Protein AF-A0A959L290-F1 (afdb_monomer_lite)

pLDDT: mean 90.82, std 9.52, range [58.28, 97.75]

Radius of gyration: 13.22 Å; chains: 1; bounding box: 34×28×33 Å

Structure (mmCIF, N/CA/C/O backbone):
data_AF-A0A959L290-F1
#
_entry.id   AF-A0A959L290-F1
#
loop_
_atom_site.group_PDB
_atom_site.id
_atom_site.type_symbol
_atom_site.label_atom_id
_atom_site.label_alt_id
_atom_site.label_comp_id
_atom_site.label_asym_id
_atom_site.label_entity_id
_atom_site.label_seq_id
_atom_site.pdbx_PDB_ins_code
_atom_site.Cartn_x
_atom_site.Cartn_y
_atom_site.Cartn_z
_atom_site.occupancy
_atom_site.B_iso_or_equiv
_atom_site.auth_seq_id
_atom_site.auth_comp_id
_atom_site.auth_asym_id
_atom_site.auth_atom_id
_atom_site.pdbx_PDB_model_num
ATOM 1 N N . PHE A 1 1 ? -1.019 -2.184 10.311 1.00 93.00 1 PHE A N 1
ATOM 2 C CA . PHE A 1 1 ? -0.527 -3.207 9.359 1.00 93.00 1 PHE A CA 1
ATOM 3 C C . PHE A 1 1 ? 0.191 -2.506 8.212 1.00 93.00 1 PHE A C 1
ATOM 5 O O . PHE A 1 1 ? 0.110 -1.284 8.155 1.00 93.00 1 PHE A O 1
ATOM 12 N N . THR A 1 2 ? 0.902 -3.224 7.338 1.00 95.62 2 THR A N 1
ATOM 13 C CA . THR A 1 2 ? 1.696 -2.604 6.267 1.00 95.62 2 THR A CA 1
ATOM 14 C C . THR A 1 2 ? 1.245 -3.004 4.866 1.00 95.62 2 THR A C 1
ATOM 16 O O . THR A 1 2 ? 0.709 -4.095 4.667 1.00 95.62 2 THR A O 1
ATOM 19 N N . THR A 1 3 ? 1.452 -2.120 3.886 1.00 96.25 3 THR A N 1
ATOM 20 C CA . THR A 1 3 ? 1.133 -2.376 2.469 1.00 96.25 3 THR A CA 1
ATOM 21 C C . THR A 1 3 ? 2.216 -1.843 1.544 1.00 96.25 3 THR A C 1
ATOM 23 O O . THR A 1 3 ? 2.881 -0.857 1.844 1.00 96.25 3 THR A O 1
ATOM 26 N N . GLN A 1 4 ? 2.368 -2.460 0.373 1.00 94.88 4 GLN A N 1
ATOM 27 C CA . GLN A 1 4 ? 3.196 -1.909 -0.698 1.00 94.88 4 GLN A CA 1
ATOM 28 C C . GLN A 1 4 ? 2.400 -0.853 -1.476 1.00 94.88 4 GLN A C 1
ATOM 30 O O . GLN A 1 4 ? 1.545 -1.207 -2.292 1.00 94.88 4 GLN A O 1
ATOM 35 N N . GLY A 1 5 ? 2.640 0.419 -1.149 1.00 93.44 5 GLY A N 1
ATOM 36 C CA . GLY A 1 5 ? 1.938 1.583 -1.688 1.00 93.44 5 GLY A CA 1
ATOM 37 C C . GLY A 1 5 ? 2.694 2.284 -2.818 1.00 93.44 5 GLY A C 1
ATOM 38 O O . GLY A 1 5 ? 3.327 1.647 -3.660 1.00 93.44 5 GLY A O 1
ATOM 39 N N . GLU A 1 6 ? 2.609 3.613 -2.848 1.00 93.44 6 GLU A N 1
ATOM 40 C CA . GLU A 1 6 ? 3.071 4.441 -3.972 1.00 93.44 6 GLU A CA 1
ATOM 41 C C . GLU A 1 6 ? 4.587 4.377 -4.209 1.00 93.44 6 GLU A C 1
ATOM 43 O O . GLU A 1 6 ? 5.025 4.399 -5.358 1.00 93.44 6 GLU A O 1
ATOM 48 N N . THR A 1 7 ? 5.390 4.179 -3.161 1.00 93.88 7 THR A N 1
ATOM 49 C CA . THR A 1 7 ? 6.856 4.037 -3.263 1.00 93.88 7 THR A CA 1
ATOM 50 C C . THR A 1 7 ? 7.300 2.876 -4.155 1.00 93.88 7 THR A C 1
ATOM 52 O O . THR A 1 7 ? 8.399 2.891 -4.709 1.00 93.88 7 THR A O 1
ATOM 55 N N . PHE A 1 8 ? 6.445 1.868 -4.349 1.00 92.75 8 PHE A N 1
ATOM 56 C CA . PHE A 1 8 ? 6.738 0.712 -5.195 1.00 92.75 8 PHE A CA 1
ATOM 57 C C . PHE A 1 8 ? 6.434 0.950 -6.677 1.00 92.75 8 PHE A C 1
ATOM 59 O O . PHE A 1 8 ? 6.783 0.103 -7.500 1.00 92.75 8 PHE A O 1
ATOM 66 N N . LEU A 1 9 ? 5.849 2.094 -7.057 1.00 91.94 9 LEU A N 1
ATOM 67 C CA . LEU A 1 9 ? 5.576 2.420 -8.463 1.00 91.94 9 LEU A CA 1
ATOM 68 C C . LEU A 1 9 ? 6.837 2.329 -9.331 1.00 91.94 9 LEU A C 1
ATOM 70 O O . LEU A 1 9 ? 6.752 1.904 -10.482 1.00 91.94 9 LEU A O 1
ATOM 74 N N . ASN A 1 10 ? 8.004 2.659 -8.777 1.00 90.69 10 ASN A N 1
ATOM 75 C CA . ASN A 1 10 ? 9.276 2.653 -9.500 1.00 90.69 10 ASN A CA 1
ATOM 76 C C . ASN A 1 10 ? 9.736 1.252 -9.930 1.00 90.69 10 ASN A C 1
ATOM 78 O O . ASN A 1 10 ? 10.494 1.138 -10.889 1.00 90.69 10 ASN A O 1
ATOM 82 N N . ILE A 1 11 ? 9.254 0.189 -9.276 1.00 90.88 11 ILE A N 1
ATOM 83 C CA . ILE A 1 11 ? 9.556 -1.198 -9.664 1.00 90.88 11 ILE A CA 1
ATOM 84 C C . ILE A 1 11 ? 8.447 -1.854 -10.487 1.00 90.88 11 ILE A C 1
ATOM 86 O O . ILE A 1 11 ? 8.576 -3.024 -10.858 1.00 90.88 11 ILE A O 1
ATOM 90 N N . LEU A 1 12 ? 7.344 -1.145 -10.734 1.00 91.94 12 LEU A N 1
ATOM 91 C CA . LEU A 1 12 ? 6.254 -1.620 -11.575 1.00 91.94 12 LEU A CA 1
ATOM 92 C C . LEU A 1 12 ? 6.582 -1.420 -13.056 1.00 91.94 12 LEU A C 1
ATOM 94 O O . LEU A 1 12 ? 7.185 -0.424 -13.453 1.00 91.94 12 LEU A O 1
ATOM 98 N N . THR A 1 13 ? 6.137 -2.358 -13.885 1.00 93.62 13 THR A N 1
ATOM 99 C CA . THR A 1 13 ? 6.087 -2.175 -15.339 1.00 93.62 13 THR A CA 1
ATOM 100 C C . THR A 1 13 ? 5.058 -1.099 -15.702 1.00 93.62 13 THR A C 1
ATOM 102 O O . THR A 1 13 ? 4.156 -0.796 -14.921 1.00 93.62 13 THR A O 1
ATOM 105 N N . GLU A 1 14 ? 5.127 -0.535 -16.908 1.00 95.12 14 GLU A N 1
ATOM 106 C CA . GLU A 1 14 ? 4.164 0.492 -17.344 1.00 95.12 14 GLU A CA 1
ATOM 107 C C . GLU A 1 14 ? 2.709 -0.007 -17.353 1.00 95.12 14 GLU A C 1
ATOM 109 O O . GLU A 1 14 ? 1.779 0.730 -17.004 1.00 95.12 14 GLU A O 1
ATOM 114 N N . HIS A 1 15 ? 2.504 -1.287 -17.675 1.00 93.50 15 HIS A N 1
ATOM 115 C CA . HIS A 1 15 ? 1.188 -1.916 -17.589 1.00 93.50 15 HIS A CA 1
ATOM 116 C C . HIS A 1 15 ? 0.675 -1.948 -16.141 1.00 93.50 15 HIS A C 1
ATOM 118 O O . HIS A 1 15 ? -0.444 -1.521 -15.854 1.00 93.50 15 HIS A O 1
ATOM 124 N N . GLU A 1 16 ? 1.515 -2.381 -15.204 1.00 94.94 16 GLU A N 1
ATOM 125 C CA . GLU A 1 16 ? 1.178 -2.444 -13.780 1.00 94.94 16 GLU A CA 1
ATOM 126 C C . GLU A 1 16 ? 0.960 -1.056 -13.172 1.00 94.94 16 GLU A C 1
ATOM 128 O O . GLU A 1 16 ? -0.007 -0.853 -12.437 1.00 94.94 16 GLU A O 1
ATOM 133 N N . LYS A 1 17 ? 1.788 -0.067 -13.529 1.00 95.88 17 LYS A N 1
ATOM 134 C CA . LYS A 1 17 ? 1.572 1.335 -13.141 1.00 95.88 17 LYS A CA 1
ATOM 135 C C . LYS A 1 17 ? 0.203 1.823 -13.601 1.00 95.88 17 LYS A C 1
ATOM 137 O O . LYS A 1 17 ? -0.476 2.529 -12.857 1.00 95.88 17 LYS A O 1
ATOM 142 N N . THR A 1 18 ? -0.220 1.446 -14.806 1.00 96.00 18 THR A N 1
ATOM 143 C CA . THR A 1 18 ? -1.539 1.812 -15.337 1.00 96.00 18 THR A CA 1
ATOM 144 C C . THR A 1 18 ? -2.664 1.207 -14.497 1.00 96.00 18 THR A C 1
ATOM 146 O O . THR A 1 18 ? -3.578 1.930 -14.095 1.00 96.00 18 THR A O 1
ATOM 149 N N . LEU A 1 19 ? -2.579 -0.082 -14.156 1.00 95.06 19 LEU A N 1
ATOM 150 C CA . LEU A 1 19 ? -3.548 -0.746 -13.273 1.00 95.06 19 LEU A CA 1
ATOM 151 C C . LEU A 1 19 ? -3.592 -0.106 -11.876 1.00 95.06 19 LEU A C 1
ATOM 153 O O . LEU A 1 19 ? -4.674 0.200 -11.365 1.00 95.06 19 LEU A O 1
ATOM 157 N N . PHE A 1 20 ? -2.426 0.177 -11.293 1.00 96.06 20 PHE A N 1
ATOM 158 C CA . PHE A 1 20 ? -2.316 0.836 -9.992 1.00 96.06 20 PHE A CA 1
ATOM 159 C C . PHE A 1 20 ? -2.962 2.231 -10.011 1.00 96.06 20 PHE A C 1
ATOM 161 O O . PHE A 1 20 ? -3.757 2.578 -9.131 1.00 96.06 20 PHE A O 1
ATOM 168 N N . LYS A 1 21 ? -2.692 3.030 -11.055 1.00 94.06 21 LYS A N 1
ATOM 169 C CA . LYS A 1 21 ? -3.288 4.365 -11.252 1.00 94.06 21 LYS A CA 1
ATOM 170 C C . LYS A 1 21 ? -4.809 4.311 -11.418 1.00 94.06 21 LYS A C 1
ATOM 172 O O . LYS A 1 21 ? -5.495 5.212 -10.939 1.00 94.06 21 LYS A O 1
ATOM 177 N N . GLN A 1 22 ? -5.348 3.227 -11.983 1.00 95.44 22 GLN A N 1
ATOM 178 C CA . GLN A 1 22 ? -6.792 2.947 -12.029 1.00 95.44 22 GLN A CA 1
ATOM 179 C C . GLN A 1 22 ? -7.391 2.538 -10.671 1.00 95.44 22 GLN A C 1
ATOM 181 O O . GLN A 1 22 ? -8.560 2.158 -10.604 1.00 95.44 22 GLN A O 1
ATOM 186 N N . LYS A 1 23 ? -6.617 2.621 -9.581 1.00 94.81 23 LYS A N 1
ATOM 187 C CA . LYS A 1 23 ? -7.038 2.277 -8.216 1.00 94.81 23 LYS A CA 1
ATOM 188 C C . LYS A 1 23 ? -7.420 0.798 -8.074 1.00 94.81 23 LYS A C 1
ATOM 190 O O . LYS A 1 23 ? -8.243 0.446 -7.229 1.00 94.81 23 LYS A O 1
ATOM 195 N N . LYS A 1 24 ? -6.800 -0.062 -8.889 1.00 93.56 24 LYS A N 1
ATOM 196 C CA . LYS A 1 24 ? -6.896 -1.522 -8.802 1.00 93.56 24 LYS A CA 1
ATOM 197 C C . LYS A 1 24 ? -5.613 -2.086 -8.182 1.00 93.56 24 LYS A C 1
ATOM 199 O O . LYS A 1 24 ? -4.535 -1.579 -8.496 1.00 93.56 24 LYS A O 1
ATOM 204 N N . PRO A 1 25 ? -5.703 -3.110 -7.318 1.00 94.12 25 PRO A N 1
ATOM 205 C CA . PRO A 1 25 ? -4.518 -3.784 -6.815 1.00 94.12 25 PRO A CA 1
ATOM 206 C C . PRO A 1 25 ? -3.795 -4.475 -7.974 1.00 94.12 25 PRO A C 1
ATOM 208 O O . PRO A 1 25 ? -4.430 -5.014 -8.884 1.00 94.12 25 PRO A O 1
ATOM 211 N N . VAL A 1 26 ? -2.468 -4.453 -7.936 1.00 94.88 26 VAL A N 1
ATOM 212 C CA . VAL A 1 26 ? -1.619 -5.148 -8.906 1.00 94.88 26 VAL A CA 1
ATOM 213 C C . VAL A 1 26 ? -1.109 -6.414 -8.249 1.00 94.88 26 VAL A C 1
ATOM 215 O O . VAL A 1 26 ? -0.372 -6.333 -7.270 1.00 94.88 26 VAL A O 1
ATOM 218 N N . VAL A 1 27 ? -1.490 -7.570 -8.784 1.00 92.12 27 VAL A N 1
ATOM 219 C CA . VAL A 1 27 ? -1.053 -8.876 -8.285 1.00 92.12 27 VAL A CA 1
ATOM 220 C C . VAL A 1 27 ? 0.055 -9.397 -9.191 1.00 92.12 27 VAL A C 1
ATOM 222 O O . VAL A 1 27 ? -0.178 -9.632 -10.376 1.00 92.12 27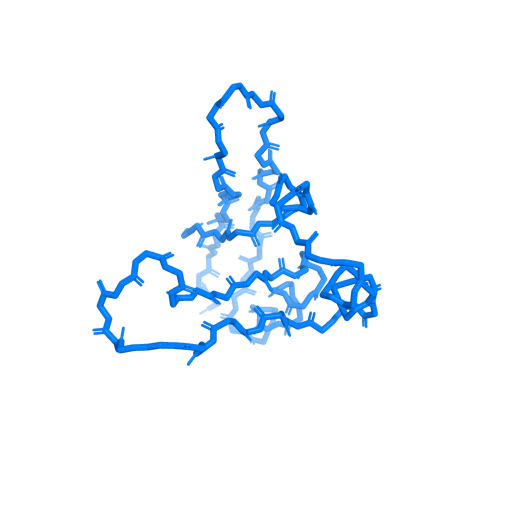 VAL A O 1
ATOM 225 N N . ARG A 1 28 ? 1.250 -9.604 -8.633 1.00 89.81 28 ARG A N 1
ATOM 226 C CA . ARG A 1 28 ? 2.316 -10.377 -9.274 1.00 89.81 28 ARG A CA 1
ATOM 227 C C . ARG A 1 28 ? 2.262 -11.802 -8.760 1.00 89.81 28 ARG A C 1
ATOM 229 O O . ARG A 1 28 ? 2.571 -12.063 -7.602 1.00 89.81 28 ARG A O 1
ATOM 236 N N . ASN A 1 29 ? 1.886 -12.710 -9.645 1.00 82.38 29 ASN A N 1
ATOM 237 C CA . ASN A 1 29 ? 1.752 -14.140 -9.379 1.00 82.38 29 ASN A CA 1
ATOM 238 C C . ASN A 1 29 ? 2.614 -14.999 -10.325 1.00 82.38 29 ASN A C 1
ATOM 240 O O . ASN A 1 29 ? 2.375 -16.194 -10.452 1.00 82.38 29 ASN A O 1
ATOM 244 N N . ASN A 1 30 ? 3.589 -14.391 -11.009 1.00 64.56 30 ASN A N 1
ATOM 245 C CA . ASN A 1 30 ? 4.221 -14.953 -12.207 1.00 64.56 30 ASN A CA 1
ATOM 246 C C . ASN A 1 30 ? 5.302 -16.025 -11.965 1.00 64.56 30 ASN A C 1
ATOM 248 O O . ASN A 1 30 ? 6.093 -16.280 -12.863 1.00 64.56 30 ASN A O 1
ATOM 252 N N . ASP A 1 31 ? 5.359 -16.653 -10.790 1.00 60.91 31 ASP A N 1
ATOM 253 C CA . ASP A 1 31 ? 6.264 -17.777 -10.523 1.00 60.91 31 ASP A CA 1
ATOM 254 C C . ASP A 1 31 ? 5.921 -18.466 -9.192 1.00 60.91 31 ASP A C 1
ATOM 256 O O . ASP A 1 31 ? 5.014 -18.028 -8.478 1.00 60.91 31 ASP A O 1
ATOM 260 N N . ARG A 1 32 ? 6.641 -19.553 -8.868 1.00 58.28 32 ARG A N 1
ATOM 261 C CA . ARG A 1 32 ? 6.431 -20.388 -7.666 1.00 58.28 32 ARG A CA 1
ATOM 262 C C . ARG A 1 32 ? 6.150 -19.551 -6.412 1.00 58.28 32 ARG A C 1
ATOM 264 O O . ARG A 1 32 ? 6.914 -18.649 -6.060 1.00 58.28 32 ARG A O 1
ATOM 271 N N . GLU A 1 33 ? 5.084 -19.921 -5.710 1.00 62.38 33 GLU A N 1
ATOM 272 C CA . GLU A 1 33 ? 4.742 -19.380 -4.397 1.00 62.38 33 GLU A CA 1
ATOM 273 C C . GLU A 1 33 ? 5.952 -19.478 -3.445 1.00 62.38 33 GLU A C 1
ATOM 275 O O . GLU A 1 33 ? 6.677 -20.474 -3.438 1.00 62.38 33 GLU A O 1
ATOM 280 N N . GLY A 1 34 ? 6.217 -18.411 -2.686 1.00 65.44 34 GLY A N 1
ATOM 281 C CA . GLY A 1 34 ? 7.376 -18.310 -1.788 1.00 65.44 34 GLY A CA 1
ATOM 282 C C . GLY A 1 34 ? 8.563 -17.503 -2.331 1.00 65.44 34 GLY A C 1
ATOM 283 O O . GLY A 1 34 ? 9.477 -17.186 -1.569 1.00 65.44 34 GLY A O 1
ATOM 284 N N . LEU A 1 35 ? 8.556 -17.099 -3.607 1.00 69.81 35 LEU A N 1
ATOM 285 C CA . LEU A 1 35 ? 9.526 -16.126 -4.117 1.00 69.81 35 LEU A CA 1
ATOM 286 C C . LEU A 1 35 ? 9.097 -14.690 -3.802 1.00 69.81 35 LEU A C 1
ATOM 288 O O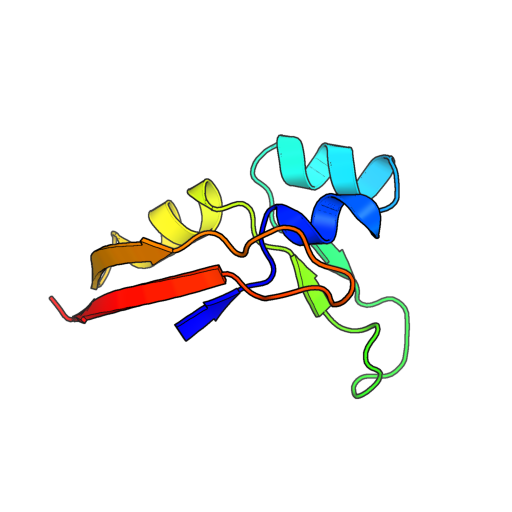 . LEU A 1 35 ? 7.922 -14.341 -3.866 1.00 69.81 35 LEU A O 1
ATOM 292 N N . ARG A 1 36 ? 10.076 -13.813 -3.547 1.00 65.62 36 ARG A N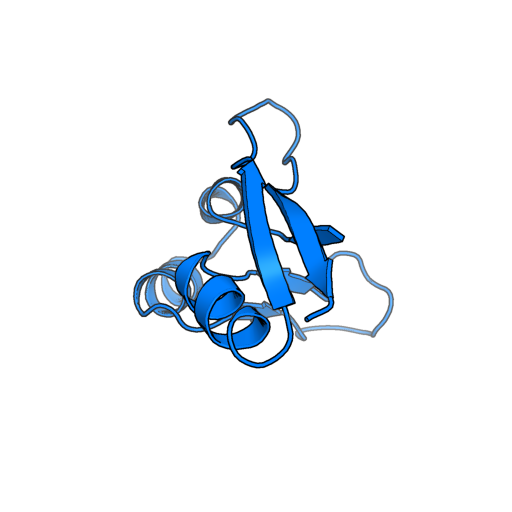 1
ATOM 293 C CA . ARG A 1 36 ? 9.864 -12.383 -3.237 1.00 65.62 36 ARG A CA 1
ATOM 294 C C . ARG A 1 36 ? 9.119 -11.607 -4.339 1.00 65.62 36 ARG A C 1
ATOM 296 O O . ARG A 1 36 ? 8.641 -10.503 -4.095 1.00 65.62 36 ARG A O 1
ATOM 303 N N . ILE A 1 37 ? 9.031 -12.171 -5.543 1.00 70.38 37 ILE A N 1
ATOM 304 C CA . ILE A 1 37 ? 8.279 -11.620 -6.678 1.00 70.38 37 ILE A CA 1
ATOM 305 C C . ILE A 1 37 ? 6.776 -11.926 -6.616 1.00 70.38 37 ILE A C 1
ATOM 307 O O . ILE A 1 37 ? 6.017 -11.287 -7.341 1.00 70.38 37 ILE A O 1
ATOM 311 N N . PHE A 1 38 ? 6.343 -12.840 -5.740 1.00 84.56 38 PHE A N 1
ATOM 312 C CA . PHE A 1 38 ? 4.935 -13.094 -5.456 1.00 84.56 38 PHE A CA 1
ATOM 313 C C . PHE A 1 38 ? 4.427 -12.043 -4.462 1.00 84.56 38 PHE A C 1
ATOM 315 O O . PHE A 1 38 ? 4.679 -12.122 -3.257 1.00 84.56 38 PHE A O 1
ATOM 322 N N . SER A 1 39 ? 3.793 -10.987 -4.968 1.00 88.69 39 SER A N 1
ATOM 323 C CA . SER A 1 39 ? 3.396 -9.841 -4.146 1.00 88.69 39 SER A CA 1
ATOM 324 C C . SER A 1 39 ? 2.224 -9.073 -4.736 1.00 88.69 39 SER A C 1
ATOM 326 O O . SER A 1 39 ? 1.967 -9.136 -5.938 1.00 88.69 39 SER A O 1
ATOM 328 N N . THR A 1 40 ? 1.548 -8.306 -3.884 1.00 92.75 40 THR A N 1
ATOM 329 C CA . THR A 1 40 ? 0.443 -7.439 -4.291 1.00 92.75 40 THR A CA 1
ATOM 330 C C . THR A 1 40 ? 0.734 -5.999 -3.892 1.00 92.75 40 THR A C 1
ATOM 332 O O . THR A 1 40 ? 0.999 -5.702 -2.724 1.00 92.75 40 THR A O 1
ATOM 335 N N . PHE A 1 41 ? 0.624 -5.098 -4.864 1.00 95.00 41 PHE A N 1
ATOM 336 C CA . PHE A 1 41 ? 0.768 -3.657 -4.678 1.00 95.00 41 PHE A CA 1
ATOM 337 C C . PHE A 1 41 ? -0.614 -3.026 -4.590 1.00 95.00 41 PHE A C 1
ATOM 339 O O . PHE A 1 41 ? -1.477 -3.270 -5.440 1.00 95.00 41 PHE A O 1
ATOM 346 N N . HIS A 1 42 ? -0.831 -2.219 -3.559 1.00 96.38 42 HIS A N 1
ATOM 347 C CA . HIS A 1 42 ? -2.158 -1.757 -3.184 1.00 96.38 42 HIS A CA 1
ATOM 348 C C . HIS A 1 42 ? -2.241 -0.232 -3.288 1.00 96.38 42 HIS A C 1
ATOM 350 O O . HIS A 1 42 ? -1.595 0.469 -2.508 1.00 96.38 42 HIS A O 1
ATOM 356 N N . PRO A 1 43 ? -3.063 0.310 -4.204 1.00 96.50 43 PRO A N 1
ATOM 357 C CA . PRO A 1 43 ? -3.365 1.733 -4.208 1.00 96.50 43 PRO A CA 1
ATOM 358 C C . PRO A 1 43 ? -4.012 2.142 -2.879 1.00 96.50 43 PRO A C 1
ATOM 360 O O . PRO A 1 43 ? -4.962 1.470 -2.461 1.00 96.50 43 PRO A O 1
ATOM 363 N N . PRO A 1 44 ? -3.599 3.259 -2.250 1.00 95.81 44 PRO A N 1
ATOM 364 C CA . PRO A 1 44 ? -4.152 3.686 -0.965 1.00 95.81 44 PRO A CA 1
ATOM 365 C C . PRO A 1 44 ? -5.683 3.743 -0.947 1.00 95.81 44 PRO A C 1
ATOM 367 O O . PRO A 1 44 ? -6.312 3.215 -0.039 1.00 95.81 44 PRO A O 1
ATOM 370 N N . LEU A 1 45 ? -6.301 4.257 -2.019 1.00 95.38 45 LEU A N 1
ATOM 371 C CA . LEU A 1 45 ? -7.763 4.334 -2.133 1.00 95.38 45 LEU A CA 1
ATOM 372 C C . LEU A 1 45 ? -8.450 2.959 -2.100 1.00 95.38 45 LEU A C 1
ATOM 374 O O . LEU A 1 45 ? -9.567 2.841 -1.596 1.00 95.38 45 LEU A O 1
ATOM 378 N N . TRP A 1 46 ? -7.813 1.926 -2.653 1.00 96.44 46 TRP A N 1
ATOM 379 C CA . TRP A 1 46 ? -8.355 0.570 -2.614 1.00 96.44 46 TRP A CA 1
ATOM 380 C C . TRP 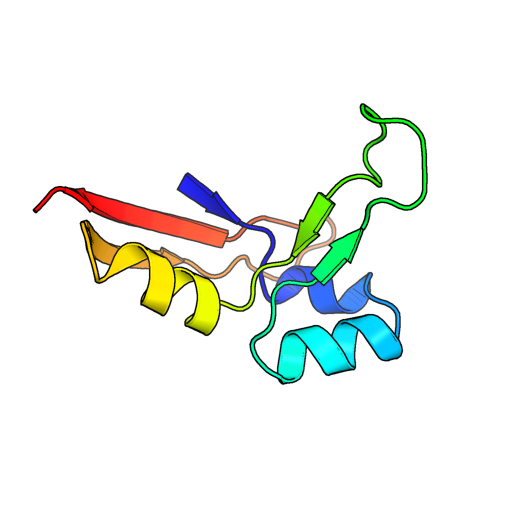A 1 46 ? -8.350 0.031 -1.178 1.00 96.44 46 TRP A C 1
ATOM 382 O O . TRP A 1 46 ? -9.366 -0.490 -0.720 1.00 96.44 46 TRP A O 1
ATOM 392 N N . ILE A 1 47 ? -7.2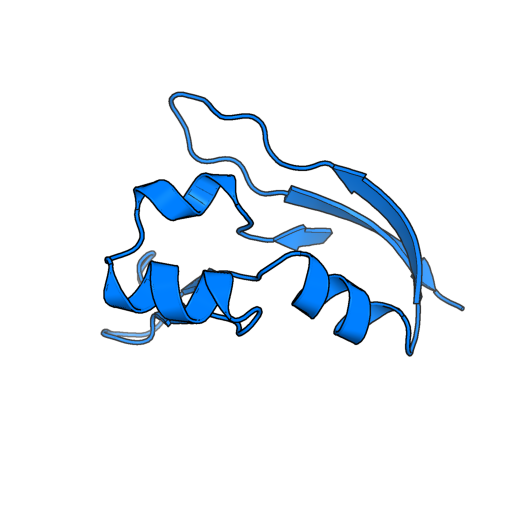52 0.249 -0.444 1.00 96.25 47 ILE A N 1
ATOM 393 C CA . ILE A 1 47 ? -7.129 -0.130 0.970 1.00 96.25 47 ILE A CA 1
ATOM 394 C C . ILE A 1 47 ? -8.134 0.634 1.830 1.00 96.25 47 ILE A C 1
ATOM 396 O O . ILE A 1 47 ? -8.852 0.017 2.614 1.00 96.25 47 ILE A O 1
ATOM 400 N N . THR A 1 48 ? -8.267 1.948 1.635 1.00 96.19 48 THR A N 1
ATOM 401 C CA . THR A 1 48 ? -9.263 2.758 2.345 1.00 96.19 48 THR A CA 1
ATOM 402 C C . THR A 1 48 ? -10.666 2.171 2.187 1.00 96.19 48 THR A C 1
ATOM 404 O O . THR A 1 48 ? -11.343 1.944 3.184 1.00 96.19 48 THR A O 1
ATOM 407 N N . ARG A 1 49 ? -11.083 1.852 0.953 1.00 95.44 49 ARG A N 1
ATOM 408 C CA . ARG A 1 49 ? -12.407 1.265 0.669 1.00 95.44 49 ARG A CA 1
ATOM 409 C C . ARG A 1 49 ? -12.604 -0.119 1.289 1.00 95.44 49 ARG A C 1
ATOM 411 O O . ARG A 1 49 ? -13.721 -0.452 1.671 1.00 95.44 49 ARG A O 1
ATOM 418 N N . LEU A 1 50 ? -11.548 -0.927 1.366 1.00 94.50 50 LEU A N 1
ATOM 419 C CA . LEU A 1 50 ? -11.601 -2.239 2.010 1.00 94.50 50 LEU A CA 1
ATOM 420 C C . LEU A 1 50 ? -11.824 -2.104 3.525 1.00 94.50 50 LEU A C 1
ATOM 422 O O . LEU A 1 50 ? -12.655 -2.811 4.098 1.00 94.50 50 LEU A O 1
ATOM 426 N N . LEU A 1 51 ? -11.088 -1.196 4.169 1.00 95.75 51 LEU A N 1
ATOM 427 C CA . LEU A 1 51 ? -11.067 -1.061 5.626 1.00 95.75 51 LEU A CA 1
ATOM 428 C C . LEU A 1 51 ? -12.310 -0.379 6.186 1.00 95.75 51 LEU A C 1
ATOM 430 O O . LEU A 1 51 ? -12.799 -0.803 7.233 1.00 95.75 51 LEU A O 1
ATOM 434 N N . THR A 1 52 ? -12.837 0.645 5.508 1.00 94.94 52 THR A N 1
ATOM 435 C CA . THR A 1 52 ? -13.934 1.481 6.030 1.00 94.94 52 THR A CA 1
ATOM 436 C C . THR A 1 52 ? -15.213 0.704 6.333 1.00 94.94 52 THR A C 1
ATOM 438 O O . THR A 1 52 ? -16.053 1.192 7.091 1.00 94.94 52 THR A O 1
ATOM 441 N N . ASN A 1 53 ? -15.363 -0.516 5.815 1.00 93.38 53 ASN A N 1
ATOM 442 C CA . ASN A 1 53 ? -16.474 -1.403 6.152 1.00 93.38 53 ASN A CA 1
ATOM 443 C C . ASN A 1 53 ? -16.430 -1.843 7.627 1.00 93.38 53 ASN A C 1
ATOM 445 O O . ASN A 1 53 ? -17.447 -1.783 8.318 1.00 93.38 53 ASN A O 1
ATOM 449 N N . HIS A 1 54 ? -15.251 -2.192 8.147 1.00 95.62 54 HIS A N 1
ATOM 450 C CA . HIS A 1 54 ? -15.099 -2.853 9.454 1.00 95.62 54 HIS A CA 1
ATOM 451 C C . HIS A 1 54 ? -14.212 -2.098 10.450 1.00 95.62 54 HIS A C 1
ATOM 453 O O . HIS A 1 54 ? -14.236 -2.393 11.644 1.00 95.62 54 HIS A O 1
ATOM 459 N N . PHE A 1 55 ? -13.445 -1.122 9.974 1.00 97.75 55 PHE A N 1
ATOM 460 C CA . PHE A 1 55 ? -12.460 -0.397 10.760 1.00 97.75 55 PHE A CA 1
ATOM 461 C C . PHE A 1 55 ? -12.624 1.112 10.595 1.00 97.75 55 PHE A C 1
ATOM 463 O O . PHE A 1 55 ? -13.097 1.604 9.567 1.00 97.75 55 PHE A O 1
ATOM 470 N N . GLU A 1 56 ? -12.207 1.838 11.622 1.00 97.44 56 GLU A N 1
ATOM 471 C CA . GLU A 1 56 ? -11.891 3.258 11.563 1.00 97.44 56 GLU A CA 1
ATOM 472 C C . GLU A 1 56 ? -10.399 3.403 11.233 1.00 97.44 56 GLU A C 1
ATOM 474 O O . GLU A 1 56 ? -9.551 2.754 11.853 1.00 97.44 56 GLU A O 1
ATOM 479 N N . ILE A 1 57 ? -10.073 4.223 10.235 1.00 97.12 57 ILE A N 1
ATOM 480 C CA . ILE A 1 57 ? -8.686 4.516 9.865 1.00 97.12 57 ILE A CA 1
ATOM 481 C C . ILE A 1 57 ? -8.237 5.705 10.707 1.00 97.12 57 ILE A C 1
ATOM 483 O O . ILE A 1 57 ? -8.743 6.807 10.516 1.00 97.12 57 ILE A O 1
ATOM 487 N N . LEU A 1 58 ? -7.312 5.467 11.637 1.00 97.44 58 LEU A N 1
ATOM 488 C CA . LEU A 1 58 ? -6.757 6.512 12.498 1.00 97.44 58 LEU A CA 1
ATOM 489 C C . LEU A 1 58 ? -5.624 7.255 11.789 1.00 97.44 58 LEU A C 1
ATOM 491 O O . LEU A 1 58 ? -5.529 8.473 11.884 1.00 97.44 58 LEU A O 1
ATOM 495 N N . GLU A 1 59 ? -4.776 6.517 11.068 1.00 97.44 59 GLU A N 1
ATOM 496 C CA . GLU A 1 59 ? -3.619 7.082 10.380 1.00 97.44 59 GLU A CA 1
ATOM 497 C C . GLU A 1 59 ? -3.194 6.209 9.191 1.00 97.44 59 GLU A C 1
ATOM 499 O O . GLU A 1 59 ? -3.219 4.975 9.261 1.00 97.44 59 GLU A O 1
ATOM 504 N N . HIS A 1 60 ? -2.769 6.855 8.104 1.00 97.25 60 HIS A N 1
ATOM 505 C CA . HIS A 1 60 ? -2.055 6.233 6.989 1.00 97.25 60 HIS A CA 1
ATOM 506 C C . HIS A 1 60 ? -0.747 6.989 6.774 1.00 97.25 60 HIS A C 1
ATOM 508 O O . HIS A 1 60 ? -0.745 8.134 6.328 1.00 97.25 60 HIS A O 1
ATOM 514 N N . GLN A 1 61 ? 0.362 6.341 7.111 1.00 96.31 61 GLN A N 1
ATOM 515 C CA . GLN A 1 61 ? 1.706 6.858 6.901 1.00 96.31 61 GLN A CA 1
ATOM 516 C C . GLN A 1 61 ? 2.226 6.300 5.579 1.00 96.31 61 GLN A C 1
ATOM 518 O O . GLN A 1 61 ? 2.520 5.104 5.469 1.00 96.31 61 GLN A O 1
ATOM 523 N N . VAL A 1 62 ? 2.309 7.163 4.570 1.00 94.19 62 VAL A N 1
ATOM 524 C CA . VAL A 1 62 ? 2.911 6.814 3.281 1.00 94.19 62 VAL A CA 1
ATOM 525 C C . VAL A 1 62 ? 4.408 6.625 3.484 1.00 94.19 62 VAL A C 1
ATOM 527 O O . VAL A 1 62 ? 5.062 7.444 4.135 1.00 94.19 62 VAL A O 1
ATOM 530 N N . ALA A 1 63 ? 4.951 5.539 2.941 1.00 93.00 63 ALA A N 1
ATOM 531 C CA . ALA A 1 63 ? 6.382 5.298 2.984 1.00 93.00 63 ALA A CA 1
ATOM 532 C C . ALA A 1 63 ? 7.162 6.442 2.318 1.00 93.00 63 ALA A C 1
ATOM 534 O O . ALA A 1 63 ? 6.771 6.951 1.268 1.00 93.00 63 ALA A O 1
ATOM 535 N N . ALA A 1 64 ? 8.297 6.819 2.904 1.00 89.06 64 ALA A N 1
ATOM 536 C CA . ALA A 1 64 ? 9.204 7.764 2.269 1.00 89.06 64 ALA A CA 1
ATOM 537 C C . ALA A 1 64 ? 9.957 7.089 1.114 1.00 89.06 64 ALA A C 1
ATOM 539 O O . ALA A 1 64 ? 10.307 5.904 1.181 1.00 89.06 64 ALA A O 1
ATOM 540 N N . GLU A 1 65 ? 10.258 7.854 0.065 1.00 84.62 65 GLU A N 1
ATOM 541 C CA . GLU A 1 65 ? 11.224 7.415 -0.937 1.00 84.62 65 GLU A CA 1
ATOM 542 C C . GLU A 1 65 ? 12.611 7.314 -0.287 1.00 84.62 65 GLU A C 1
ATOM 544 O O . GLU A 1 65 ? 13.096 8.252 0.345 1.00 84.62 65 GLU A O 1
ATOM 549 N N . SER A 1 66 ? 13.248 6.151 -0.406 1.00 86.38 66 SER A N 1
ATOM 550 C CA . SER A 1 66 ? 14.596 5.913 0.108 1.00 86.38 66 SER A CA 1
ATOM 551 C C . SER A 1 66 ? 15.315 4.882 -0.763 1.00 86.38 66 SER A C 1
ATOM 553 O O . SER A 1 66 ? 14.682 4.225 -1.592 1.00 86.38 66 SER A O 1
ATOM 555 N N . GLU A 1 67 ? 16.623 4.688 -0.558 1.00 80.62 67 GLU A N 1
ATOM 556 C CA . GLU A 1 67 ? 17.398 3.646 -1.258 1.00 80.62 67 GLU A CA 1
ATOM 557 C C . GLU A 1 67 ? 16.789 2.243 -1.098 1.00 80.62 67 GLU A C 1
ATOM 559 O O . GLU A 1 67 ? 16.956 1.375 -1.957 1.00 80.62 67 GLU A O 1
ATOM 564 N N . LYS A 1 68 ? 16.060 2.009 0.000 1.00 86.62 68 LYS A N 1
ATOM 565 C CA . LYS A 1 68 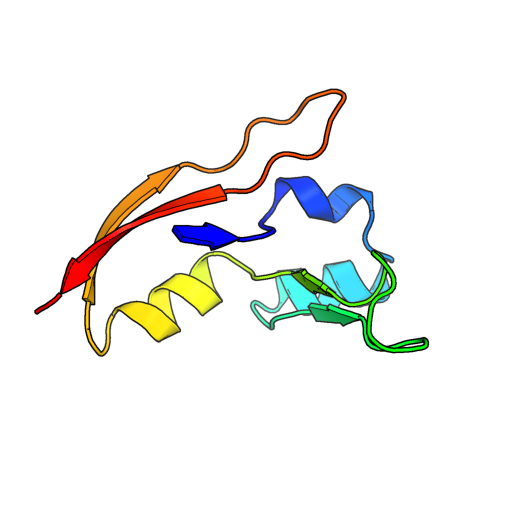? 15.311 0.775 0.236 1.00 86.62 68 LYS A CA 1
ATOM 566 C C . LYS A 1 68 ? 13.817 1.053 0.121 1.00 86.62 68 LYS A C 1
ATOM 568 O O . LYS A 1 68 ? 13.292 1.955 0.764 1.00 86.62 68 LYS A O 1
ATOM 573 N N . LEU A 1 69 ? 13.108 0.227 -0.643 1.00 90.00 69 LEU A N 1
ATOM 574 C CA . LEU A 1 69 ? 11.650 0.319 -0.729 1.00 90.00 69 LEU A CA 1
ATOM 575 C C . LEU A 1 69 ? 11.026 0.041 0.641 1.00 90.00 69 LEU A C 1
ATOM 577 O O . LEU A 1 69 ? 11.195 -1.048 1.198 1.00 90.00 69 LEU A O 1
ATOM 581 N N . GLN A 1 70 ? 10.310 1.031 1.163 1.00 93.44 70 GLN A N 1
ATOM 582 C CA . GLN A 1 70 ? 9.601 0.961 2.435 1.00 93.44 70 GLN A CA 1
ATOM 583 C C . GLN A 1 70 ? 8.104 0.772 2.200 1.00 93.44 70 GLN A C 1
ATOM 585 O O . GLN A 1 70 ? 7.565 1.235 1.198 1.00 93.44 70 GLN A O 1
ATOM 590 N N . GLN A 1 71 ? 7.447 0.066 3.121 1.00 94.50 71 GLN A N 1
ATOM 591 C CA . GLN A 1 71 ? 6.003 -0.158 3.101 1.00 94.50 71 GLN A CA 1
ATOM 592 C C . GLN A 1 71 ? 5.265 0.951 3.846 1.00 94.50 71 GLN A C 1
ATOM 594 O O . GLN A 1 71 ? 5.765 1.465 4.844 1.00 94.50 71 GLN A O 1
ATOM 599 N N . ASP A 1 72 ? 4.055 1.256 3.392 1.00 96.62 72 ASP A N 1
ATOM 600 C CA . ASP A 1 72 ? 3.141 2.147 4.100 1.00 96.62 72 ASP A CA 1
ATOM 601 C C . ASP A 1 72 ? 2.711 1.511 5.421 1.00 96.62 72 ASP A C 1
ATOM 603 O O . ASP A 1 72 ? 2.584 0.283 5.508 1.00 96.62 72 ASP A O 1
ATOM 607 N N . ILE A 1 73 ? 2.409 2.341 6.417 1.00 97.38 73 ILE A N 1
ATOM 608 C CA . ILE A 1 73 ? 1.873 1.911 7.710 1.00 97.38 73 ILE A CA 1
ATOM 609 C C . ILE A 1 73 ? 0.434 2.407 7.848 1.00 97.38 73 ILE A C 1
ATOM 611 O O . ILE A 1 73 ? 0.136 3.586 7.684 1.00 97.38 73 ILE A O 1
ATOM 615 N N . TRP A 1 74 ? -0.462 1.488 8.197 1.00 97.50 74 TRP A N 1
ATOM 616 C CA . TRP A 1 74 ? -1.866 1.763 8.483 1.00 97.50 74 TRP A CA 1
ATOM 617 C C . TRP A 1 74 ? -2.161 1.503 9.953 1.00 97.50 74 TRP A C 1
ATOM 619 O O . TRP A 1 74 ? -2.013 0.367 10.432 1.00 97.50 74 TRP A O 1
ATOM 629 N N . ILE A 1 75 ? -2.621 2.535 10.652 1.00 97.69 75 ILE A N 1
ATOM 630 C CA . ILE A 1 75 ? -3.128 2.442 12.018 1.00 97.69 75 ILE A CA 1
ATOM 631 C C . ILE A 1 75 ? -4.648 2.457 11.940 1.00 97.69 75 ILE A C 1
ATOM 633 O O . ILE A 1 75 ? -5.263 3.410 11.461 1.00 97.69 75 ILE A O 1
ATOM 637 N N . VAL A 1 76 ? -5.257 1.367 12.398 1.00 97.62 76 VAL A N 1
ATOM 638 C CA . VAL A 1 76 ? -6.705 1.180 12.346 1.00 97.62 76 VAL A CA 1
ATOM 639 C C . VAL A 1 76 ? -7.247 0.724 13.683 1.00 97.62 76 VAL A C 1
ATOM 641 O O . VAL A 1 76 ? -6.589 -0.012 14.421 1.00 97.62 76 VAL A O 1
ATOM 644 N N . LYS A 1 77 ? -8.481 1.125 13.960 1.00 97.38 77 LYS A N 1
ATOM 645 C CA . LYS A 1 77 ? -9.245 0.707 15.126 1.00 97.38 77 LYS A CA 1
ATOM 646 C C . LYS A 1 77 ? -10.434 -0.122 14.665 1.00 97.38 77 LYS A C 1
ATOM 648 O O . LYS A 1 77 ? -11.130 0.243 13.719 1.00 97.38 77 LYS A O 1
ATOM 653 N N . LYS A 1 78 ? -10.658 -1.264 15.312 1.00 95.56 78 LYS A N 1
ATOM 654 C CA . LYS A 1 78 ? -11.862 -2.064 15.074 1.00 95.56 78 LYS A CA 1
ATOM 655 C C . LYS A 1 78 ? -13.084 -1.260 15.530 1.00 95.56 78 LYS A C 1
ATOM 657 O O . LYS A 1 78 ? -13.032 -0.668 16.609 1.00 95.56 78 LYS A O 1
ATOM 662 N N . LYS A 1 79 ? -14.129 -1.233 14.701 1.00 91.06 79 LYS A N 1
ATOM 663 C CA . LYS A 1 79 ? -15.430 -0.684 15.101 1.00 91.06 79 LYS A CA 1
ATOM 664 C C . LYS A 1 79 ? -16.060 -1.508 16.221 1.00 91.06 79 LYS A C 1
ATOM 666 O O . LYS A 1 79 ? -15.842 -2.744 16.239 1.00 91.06 79 LYS A O 1
#

Foldseek 3Di:
DWAQEDLCLVVDDPVQVVCVVVQHKRAQPPDDPPDPSGGIHGYPVVVVVVAVVFWDWPDWACDDNDPDRDIIDTDIDGD

Sequence (79 aa):
FTTQGETFLNILTEHEKTLFKQKKPVVRNNDREGLRIFSTFHPPLWITRLLTNHFEILEHQVAAESEKLQQDIWIVKKK

Secondary structure (DSSP, 8-state):
-EEB-GGGGGGS-HHHHHHHHTTPPEEE--S-TTSTT-EEE--HHHHHHHHTTTEEEEEEEPPPP-SSPPPEEEEEEE-